Protein AF-A0A4Q6FU84-F1 (afdb_monomer_lite)

pLDDT: mean 84.98, std 12.77, range [41.72, 96.81]

Foldseek 3Di:
DDDQPPVNPDLLNVQQCVLCVLQVDDPGAPPVLSVLSVVLCVLLVHSVSLSVVCVVPRNVQSVVCNVVVHRRDRCVVCRVVSNVVSVVVVVVVVVVVVD

Secondary structure (DSSP, 8-state):
-----GGG--HHHHHHHHHHHHH-S-SS--HHHHHHHHHHHHHHSSHHHHHHHHHHHHHHHHHHHHHTTPPPPPGGGGHHHHHHHHHHHHHHHHHTTT-

Radius of gyration: 14.71 Å; chains: 1; bounding box: 34×20×50 Å

Sequence (99 aa):
MSFIPPEQLDGPNLIAQFIIEYRGRGHFLPYDDHLLLRRWLKDAGDADTLLLILSDLIPKFFATSTALGKHPPSLTRLDKKVCRILEVKRQSSVEMKIG

Structure (mmCIF, N/CA/C/O backbone):
data_AF-A0A4Q6FU84-F1
#
_entry.id   AF-A0A4Q6FU84-F1
#
loop_
_atom_site.group_PDB
_atom_site.id
_atom_site.type_symbol
_atom_site.label_atom_id
_atom_site.label_alt_id
_atom_site.label_comp_id
_atom_site.label_asym_id
_atom_site.label_entity_id
_atom_site.label_seq_id
_atom_site.pdbx_PDB_ins_code
_atom_site.Cartn_x
_atom_site.Cartn_y
_atom_site.Cartn_z
_atom_site.occupancy
_atom_site.B_iso_or_equiv
_atom_site.auth_seq_id
_atom_site.auth_comp_id
_atom_site.auth_asym_id
_atom_site.auth_atom_id
_atom_site.pdbx_PDB_model_num
ATOM 1 N N . MET A 1 1 ? -5.757 -4.780 -22.171 1.00 46.41 1 MET A N 1
ATOM 2 C CA . MET A 1 1 ? -6.534 -3.600 -21.728 1.00 46.41 1 MET A CA 1
ATOM 3 C C . MET A 1 1 ? -6.976 -3.885 -20.295 1.00 46.41 1 MET A C 1
ATOM 5 O O . MET A 1 1 ? -7.154 -5.055 -19.994 1.00 46.41 1 MET A O 1
ATOM 9 N N . SER A 1 2 ? -6.994 -2.933 -19.360 1.00 41.72 2 SER A N 1
ATOM 10 C CA . SER A 1 2 ? -7.844 -1.740 -19.443 1.00 41.72 2 SER A CA 1
ATOM 11 C C . SER A 1 2 ? -7.349 -0.589 -18.563 1.00 41.72 2 SER A C 1
ATOM 13 O O . SER A 1 2 ? -6.944 -0.798 -17.425 1.00 41.72 2 SER A O 1
ATOM 15 N N . PHE A 1 3 ? -7.443 0.621 -19.111 1.00 57.28 3 PHE A N 1
ATOM 16 C CA . PHE A 1 3 ? -7.610 1.868 -18.369 1.00 57.28 3 PHE A CA 1
ATOM 17 C C . PHE A 1 3 ? -8.842 1.713 -17.468 1.00 57.28 3 PHE A C 1
ATOM 19 O O . PHE A 1 3 ? -9.907 1.373 -17.985 1.00 57.28 3 PHE A O 1
ATOM 26 N N . ILE A 1 4 ? -8.690 1.870 -16.151 1.00 58.03 4 ILE A N 1
ATOM 27 C CA . ILE A 1 4 ? -9.832 1.883 -15.230 1.00 58.03 4 ILE A CA 1
ATOM 28 C C . ILE A 1 4 ? -10.484 3.262 -15.387 1.00 58.03 4 ILE A C 1
ATOM 30 O O . ILE A 1 4 ? -9.815 4.262 -15.113 1.00 58.03 4 ILE A O 1
ATOM 34 N N . PRO A 1 5 ? -11.733 3.350 -15.874 1.00 62.59 5 PRO A N 1
ATOM 35 C CA . PRO A 1 5 ? -12.437 4.620 -15.982 1.00 62.59 5 PRO A CA 1
ATOM 36 C C . PRO A 1 5 ? -12.499 5.309 -14.612 1.00 62.59 5 PRO A C 1
ATOM 38 O O . PRO A 1 5 ? -12.677 4.609 -13.610 1.00 62.59 5 PRO A O 1
ATOM 41 N N . PRO A 1 6 ? -12.384 6.646 -14.528 1.00 59.84 6 PRO A N 1
ATOM 42 C CA . PRO A 1 6 ? -12.464 7.371 -13.261 1.00 59.84 6 PRO A CA 1
ATOM 43 C C . PRO A 1 6 ? -13.705 7.032 -12.427 1.00 59.84 6 PRO A C 1
ATOM 45 O O . PRO A 1 6 ? -13.650 7.041 -11.203 1.00 59.84 6 PRO A O 1
ATOM 48 N N . GLU A 1 7 ? -14.810 6.676 -13.082 1.00 61.34 7 GLU A N 1
ATOM 49 C CA . GLU A 1 7 ? -16.060 6.276 -12.419 1.00 61.34 7 GLU A CA 1
ATOM 50 C C . GLU A 1 7 ? -16.000 4.881 -11.761 1.00 61.34 7 GLU A C 1
ATOM 52 O O . GLU A 1 7 ? -16.852 4.548 -10.941 1.00 61.34 7 GLU A O 1
ATOM 57 N N . GLN A 1 8 ? -15.006 4.061 -12.118 1.00 63.25 8 GLN A N 1
ATOM 58 C CA . GLN A 1 8 ? -14.772 2.701 -11.609 1.00 63.25 8 GLN A CA 1
ATOM 59 C C . GLN A 1 8 ? -13.574 2.620 -10.653 1.00 63.25 8 GLN A C 1
ATOM 61 O O . GLN A 1 8 ? -13.171 1.524 -10.241 1.00 63.25 8 GLN A O 1
ATOM 66 N N . LEU A 1 9 ? -13.002 3.773 -10.295 1.00 61.47 9 LEU A N 1
ATOM 67 C CA . LEU A 1 9 ? -12.004 3.910 -9.241 1.00 61.47 9 LEU A CA 1
ATOM 68 C C . LEU A 1 9 ? -12.672 3.692 -7.875 1.00 61.47 9 LEU A C 1
ATOM 70 O O . LEU A 1 9 ? -12.851 4.612 -7.083 1.00 61.47 9 LEU A O 1
ATOM 74 N N . ASP A 1 10 ? -13.063 2.445 -7.611 1.00 71.69 10 ASP A N 1
ATOM 75 C CA . ASP A 1 10 ? -13.332 1.988 -6.256 1.00 71.69 10 ASP A CA 1
ATOM 76 C C . ASP A 1 10 ? -12.024 1.991 -5.445 1.00 71.69 10 ASP A C 1
ATOM 78 O O . ASP A 1 10 ? -10.919 1.952 -5.996 1.00 71.69 10 ASP A O 1
ATOM 82 N N . GLY A 1 11 ? -12.136 2.080 -4.119 1.00 78.19 11 GLY A N 1
ATOM 83 C CA . GLY A 1 11 ? -10.979 2.119 -3.223 1.00 78.19 11 GLY A CA 1
ATOM 84 C C . GLY A 1 11 ? -9.902 1.053 -3.522 1.00 78.19 11 GLY A C 1
ATOM 85 O O . GLY A 1 11 ? -8.736 1.408 -3.696 1.00 78.19 11 GLY A O 1
ATOM 86 N N . PRO A 1 12 ? -10.248 -0.246 -3.626 1.00 81.69 12 PRO A N 1
ATOM 87 C CA . PRO A 1 12 ? -9.298 -1.293 -4.011 1.00 81.69 12 PRO A CA 1
ATOM 88 C C . PRO A 1 12 ? -8.578 -1.050 -5.351 1.00 81.69 12 PRO A C 1
ATOM 90 O O . PRO A 1 12 ? -7.362 -1.256 -5.438 1.00 81.69 12 PRO A O 1
ATOM 93 N N . ASN A 1 13 ? -9.303 -0.620 -6.385 1.00 83.94 13 ASN A N 1
ATOM 94 C CA . ASN A 1 13 ? -8.766 -0.356 -7.720 1.00 83.94 13 ASN A CA 1
ATOM 95 C C . ASN A 1 13 ? -7.836 0.861 -7.728 1.00 83.94 13 ASN A C 1
ATOM 97 O O . ASN A 1 13 ? -6.789 0.818 -8.377 1.00 83.94 13 ASN A O 1
ATOM 101 N N . LEU A 1 14 ? -8.161 1.902 -6.957 1.00 86.94 14 LEU A N 1
ATOM 102 C CA . LEU A 1 14 ? -7.289 3.060 -6.736 1.00 86.94 14 LEU A CA 1
ATOM 103 C C . LEU A 1 14 ? -5.948 2.651 -6.136 1.00 86.94 14 LEU A C 1
ATOM 105 O O . LEU A 1 14 ? -4.895 3.068 -6.613 1.00 86.94 14 LEU A O 1
ATOM 109 N N . ILE A 1 15 ? -5.972 1.795 -5.116 1.00 91.44 15 ILE A N 1
ATOM 110 C CA . ILE A 1 15 ? -4.746 1.330 -4.468 1.00 91.44 15 ILE A CA 1
ATOM 111 C C . ILE A 1 15 ? -3.915 0.472 -5.430 1.00 91.44 15 ILE A C 1
ATOM 113 O O . ILE A 1 15 ? -2.691 0.608 -5.489 1.00 91.44 15 ILE A O 1
ATOM 117 N N . ALA A 1 16 ? -4.560 -0.406 -6.200 1.00 90.06 16 ALA A N 1
ATOM 118 C CA . ALA A 1 16 ? -3.870 -1.219 -7.196 1.00 90.06 16 ALA A CA 1
ATOM 119 C C . ALA A 1 16 ? -3.195 -0.343 -8.265 1.00 90.06 16 ALA A C 1
ATOM 121 O O . ALA A 1 16 ? -2.012 -0.534 -8.557 1.00 90.06 16 ALA A O 1
ATOM 122 N N . GLN A 1 17 ? -3.920 0.648 -8.792 1.00 87.88 17 GLN A N 1
ATOM 123 C CA . GLN A 1 17 ? -3.408 1.607 -9.769 1.00 87.88 17 GLN A CA 1
ATOM 124 C C . GLN A 1 17 ? -2.232 2.412 -9.203 1.00 87.88 17 GLN A C 1
ATOM 126 O O . GLN A 1 17 ? -1.177 2.469 -9.832 1.00 87.88 17 GLN A O 1
ATOM 131 N N . PHE A 1 18 ? -2.368 2.931 -7.979 1.00 91.25 18 PHE A N 1
ATOM 132 C CA . PHE A 1 18 ? -1.300 3.631 -7.266 1.00 91.25 18 PHE A CA 1
ATOM 133 C C . PHE A 1 18 ? -0.015 2.791 -7.215 1.00 91.25 18 PHE A C 1
ATOM 135 O O . PHE A 1 18 ? 1.063 3.253 -7.577 1.00 91.25 18 PHE A O 1
ATOM 142 N N . ILE A 1 19 ? -0.101 1.514 -6.836 1.00 91.88 19 ILE A N 1
ATOM 143 C CA . ILE A 1 19 ? 1.085 0.649 -6.766 1.00 91.88 19 ILE A CA 1
ATOM 144 C C . ILE A 1 19 ? 1.698 0.410 -8.153 1.00 91.88 19 ILE A C 1
ATOM 146 O O . ILE A 1 19 ? 2.924 0.414 -8.282 1.00 91.88 19 ILE A O 1
ATOM 150 N N . ILE A 1 20 ? 0.872 0.186 -9.180 1.00 90.81 20 ILE A N 1
ATOM 151 C CA . ILE A 1 20 ? 1.334 -0.051 -10.557 1.00 90.81 20 ILE A CA 1
ATOM 152 C C . ILE A 1 20 ? 2.114 1.159 -11.084 1.00 90.81 20 ILE A C 1
ATOM 154 O O . ILE A 1 20 ? 3.187 0.977 -11.666 1.00 90.81 20 ILE A O 1
ATOM 158 N N . GLU A 1 21 ? 1.633 2.376 -10.827 1.00 89.06 21 GLU A N 1
ATOM 159 C CA . GLU A 1 21 ? 2.297 3.617 -11.240 1.00 89.06 21 GLU A CA 1
ATOM 160 C C . GLU A 1 21 ? 3.716 3.725 -10.670 1.00 89.06 21 GLU A C 1
ATOM 162 O O . GLU A 1 21 ? 4.673 3.944 -11.416 1.00 89.06 21 GLU A O 1
ATOM 167 N N . TYR A 1 22 ? 3.893 3.472 -9.369 1.00 89.56 22 TYR A N 1
ATOM 168 C CA . TYR A 1 22 ? 5.218 3.529 -8.736 1.00 89.56 22 TYR A CA 1
ATOM 169 C C . TYR A 1 22 ? 6.119 2.340 -9.072 1.00 89.56 22 TYR A C 1
ATOM 171 O O . TYR A 1 22 ? 7.346 2.469 -9.057 1.00 89.56 22 TYR A O 1
ATOM 179 N N . ARG A 1 23 ? 5.536 1.179 -9.384 1.00 88.12 23 ARG A N 1
ATOM 180 C CA . ARG A 1 23 ? 6.280 -0.014 -9.804 1.00 88.12 23 ARG A CA 1
ATOM 181 C C . ARG A 1 23 ? 7.053 0.235 -11.103 1.00 88.12 23 ARG A C 1
ATOM 183 O O . ARG A 1 23 ? 8.081 -0.409 -11.323 1.00 88.12 23 ARG A O 1
ATOM 190 N N . GLY A 1 24 ? 6.565 1.137 -11.962 1.00 78.94 24 GLY A N 1
ATOM 191 C CA . GLY A 1 24 ? 7.252 1.606 -13.172 1.00 78.94 24 GLY A CA 1
ATOM 192 C C . GLY A 1 24 ? 7.510 0.527 -14.233 1.00 78.94 24 GLY A C 1
ATOM 193 O O . GLY A 1 24 ? 8.224 0.772 -15.205 1.00 78.94 24 GLY A O 1
ATOM 194 N N . ARG A 1 25 ? 6.970 -0.687 -14.045 1.00 75.56 25 ARG A N 1
ATOM 195 C CA . ARG A 1 25 ? 7.097 -1.829 -14.957 1.00 75.56 25 ARG A CA 1
ATOM 196 C C . ARG A 1 25 ? 5.859 -2.710 -14.913 1.00 75.56 25 ARG A C 1
ATOM 198 O O . ARG A 1 25 ? 5.444 -3.149 -13.841 1.00 75.56 25 ARG A O 1
ATOM 205 N N . GLY A 1 26 ? 5.385 -3.067 -16.105 1.00 71.75 26 GLY A N 1
ATOM 206 C CA . GLY A 1 26 ? 4.166 -3.845 -16.296 1.00 71.75 26 GLY A CA 1
ATOM 207 C C . GLY A 1 26 ? 2.911 -2.987 -16.138 1.00 71.75 26 GLY A C 1
ATOM 208 O O . GLY A 1 26 ? 2.932 -1.945 -15.496 1.00 71.75 26 GLY A O 1
ATOM 209 N N . HIS A 1 27 ? 1.816 -3.439 -16.743 1.00 72.50 27 HIS A N 1
ATOM 210 C CA . HIS A 1 27 ? 0.501 -2.796 -16.626 1.00 72.50 27 HIS A CA 1
ATOM 211 C C . HIS A 1 27 ? -0.399 -3.489 -15.593 1.00 72.50 27 HIS A C 1
ATOM 213 O O . HIS A 1 27 ? -1.585 -3.192 -15.514 1.00 72.50 27 HIS A O 1
ATOM 219 N N . PHE A 1 28 ? 0.148 -4.450 -14.841 1.00 78.62 28 PHE A N 1
ATOM 220 C CA . PHE A 1 28 ? -0.613 -5.325 -13.956 1.00 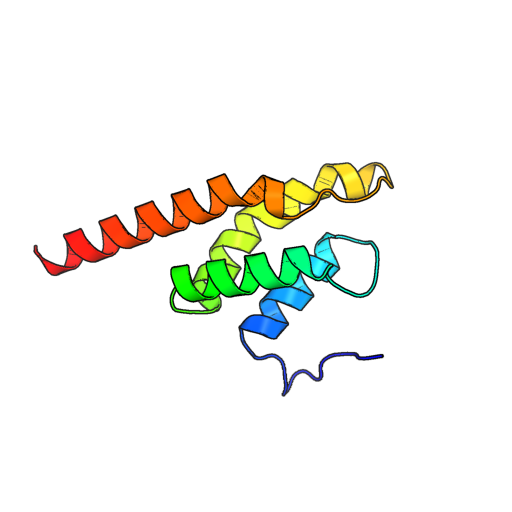78.62 28 PHE A CA 1
ATOM 221 C C . PHE A 1 28 ? 0.181 -5.661 -12.695 1.00 78.62 28 PHE A C 1
ATOM 223 O O . PHE A 1 28 ? 1.411 -5.783 -12.723 1.00 78.62 28 PHE A O 1
ATOM 230 N N . LEU A 1 29 ? -0.547 -5.861 -11.600 1.00 83.94 29 LEU A N 1
ATOM 231 C CA . LEU A 1 29 ? -0.023 -6.434 -10.369 1.00 83.94 29 LEU A CA 1
ATOM 232 C C . LEU A 1 29 ? 0.039 -7.970 -10.498 1.00 83.94 29 LEU A C 1
ATOM 234 O O . LEU A 1 29 ? -0.890 -8.589 -11.016 1.00 83.94 29 LEU A O 1
ATOM 238 N N . PRO A 1 30 ? 1.124 -8.617 -10.044 1.00 85.81 30 PRO A N 1
ATOM 239 C CA . PRO A 1 30 ? 1.174 -10.063 -9.880 1.00 85.81 30 PRO A CA 1
ATOM 240 C C . PRO A 1 30 ? 0.035 -10.570 -8.996 1.00 85.81 30 PRO A C 1
ATOM 242 O O . PRO A 1 30 ? -0.375 -9.899 -8.048 1.00 85.81 30 PRO A O 1
ATOM 245 N N . TYR A 1 31 ? -0.431 -11.789 -9.264 1.00 84.69 31 TYR A N 1
ATOM 246 C CA . TYR A 1 31 ? -1.530 -12.405 -8.517 1.00 84.69 31 TYR A CA 1
ATOM 247 C C . TYR A 1 31 ? -1.270 -12.458 -7.001 1.00 84.69 31 TYR A C 1
ATOM 249 O O . TYR A 1 31 ? -2.143 -12.101 -6.211 1.00 84.69 31 TYR A O 1
ATOM 257 N N . ASP A 1 32 ? -0.049 -12.801 -6.589 1.00 87.12 32 ASP A N 1
ATOM 258 C CA . ASP A 1 32 ? 0.323 -12.850 -5.169 1.00 87.12 32 ASP A CA 1
ATOM 259 C C . ASP A 1 32 ? 0.257 -11.469 -4.501 1.00 87.12 32 ASP A C 1
ATOM 261 O O . ASP A 1 32 ? -0.189 -11.339 -3.360 1.00 87.12 32 ASP A O 1
ATOM 265 N N . ASP A 1 33 ? 0.636 -10.418 -5.234 1.00 89.88 33 ASP A N 1
ATOM 266 C CA . ASP A 1 33 ? 0.551 -9.041 -4.752 1.00 89.88 33 ASP A CA 1
ATOM 267 C C . ASP A 1 33 ? -0.933 -8.607 -4.613 1.00 89.88 33 ASP A C 1
ATOM 269 O O . ASP A 1 33 ? -1.276 -7.885 -3.675 1.00 89.88 33 ASP A O 1
ATOM 273 N N . HIS A 1 34 ? -1.845 -9.104 -5.466 1.00 89.62 34 HIS A N 1
ATOM 274 C CA . HIS A 1 34 ? -3.294 -8.887 -5.314 1.00 89.62 34 HIS A CA 1
ATOM 275 C C . HIS A 1 34 ? -3.879 -9.568 -4.069 1.00 89.62 34 HIS A C 1
ATOM 277 O O . HIS A 1 34 ? -4.730 -8.983 -3.392 1.00 89.62 34 HIS A O 1
ATOM 283 N N . LEU A 1 35 ? -3.449 -10.794 -3.751 1.00 91.44 35 LEU A N 1
ATOM 284 C CA . LEU A 1 35 ? -3.888 -11.490 -2.534 1.00 91.44 35 LEU A CA 1
ATOM 285 C C . LEU A 1 35 ? -3.457 -10.730 -1.277 1.00 91.44 35 LEU A C 1
ATOM 287 O O . LEU A 1 35 ? -4.246 -10.564 -0.342 1.00 91.44 35 LEU A O 1
ATOM 291 N N . LEU A 1 36 ? -2.224 -10.222 -1.288 1.00 94.62 36 LEU A N 1
ATOM 292 C CA . LEU A 1 36 ? -1.669 -9.414 -0.211 1.00 94.62 36 LEU A CA 1
ATOM 293 C C . LEU A 1 36 ? -2.470 -8.122 -0.008 1.00 94.62 36 LEU A C 1
ATOM 295 O O . LEU A 1 36 ? -2.859 -7.806 1.117 1.00 94.62 36 LEU A O 1
ATOM 299 N 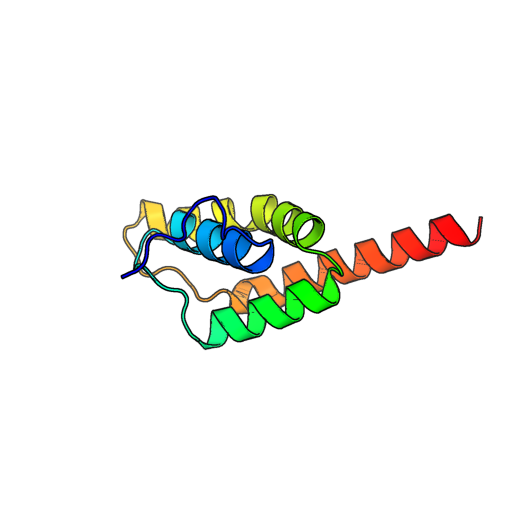N . LEU A 1 37 ? -2.792 -7.432 -1.107 1.00 93.62 37 LEU A N 1
ATOM 300 C CA . LEU A 1 37 ? -3.594 -6.212 -1.093 1.00 93.62 37 LEU A CA 1
ATOM 301 C C . LEU A 1 37 ? -4.966 -6.432 -0.448 1.00 93.62 37 LEU A C 1
ATOM 303 O O . LEU A 1 37 ? -5.373 -5.668 0.424 1.00 93.62 37 LEU A O 1
ATOM 307 N N . ARG A 1 38 ? -5.673 -7.498 -0.850 1.00 92.75 38 ARG A N 1
ATOM 308 C CA . ARG A 1 38 ? -7.000 -7.822 -0.303 1.00 92.75 38 ARG A CA 1
ATOM 309 C C . ARG A 1 38 ? -6.951 -8.044 1.203 1.00 92.75 38 ARG A C 1
ATOM 311 O O . ARG A 1 38 ? -7.851 -7.602 1.914 1.00 92.75 38 ARG A O 1
ATOM 318 N N . ARG A 1 39 ? -5.902 -8.711 1.694 1.00 95.50 39 ARG A N 1
ATOM 319 C CA . ARG A 1 39 ? -5.709 -8.909 3.132 1.00 95.50 39 ARG A CA 1
ATOM 320 C C . ARG A 1 39 ? -5.463 -7.584 3.848 1.00 95.50 39 ARG A C 1
ATOM 322 O O . ARG A 1 39 ? -6.163 -7.302 4.813 1.00 95.50 39 ARG A O 1
ATOM 329 N N . TRP A 1 40 ? -4.527 -6.765 3.368 1.00 96.31 40 TRP A N 1
ATOM 330 C CA . TRP A 1 40 ? -4.253 -5.465 3.987 1.00 96.31 40 TRP A CA 1
ATOM 331 C C . TRP A 1 40 ? -5.479 -4.559 4.003 1.00 96.31 40 TRP A C 1
ATOM 333 O O . TRP A 1 40 ? -5.703 -3.870 4.990 1.00 96.31 40 TRP A O 1
ATOM 343 N N . LEU A 1 41 ? -6.291 -4.585 2.945 1.00 94.50 41 LEU A N 1
ATOM 344 C CA . LEU A 1 41 ? -7.504 -3.779 2.869 1.00 94.50 41 LEU A CA 1
ATOM 345 C C . LEU A 1 41 ? -8.523 -4.217 3.925 1.00 94.50 41 LEU A C 1
ATOM 347 O O . LEU A 1 41 ? -9.093 -3.386 4.626 1.00 94.50 41 LEU A O 1
ATOM 351 N N . LYS A 1 42 ? -8.696 -5.532 4.092 1.00 93.75 42 LYS A N 1
ATOM 352 C CA . LYS A 1 42 ? -9.527 -6.090 5.162 1.00 93.75 42 LYS A CA 1
ATOM 353 C C . LYS A 1 42 ? -9.017 -5.680 6.549 1.00 93.75 42 LYS A C 1
ATOM 355 O O . LYS A 1 42 ? -9.822 -5.355 7.414 1.00 93.75 42 LYS A O 1
ATOM 360 N N . ASP A 1 43 ? -7.702 -5.692 6.755 1.00 94.69 43 ASP A N 1
ATOM 361 C CA . ASP A 1 43 ? -7.080 -5.333 8.035 1.00 94.69 43 ASP A CA 1
ATOM 362 C C . ASP A 1 43 ? -7.108 -3.825 8.328 1.00 94.69 43 ASP A C 1
ATOM 364 O O . ASP A 1 43 ? -7.104 -3.439 9.500 1.00 94.69 43 ASP A O 1
ATOM 368 N N . ALA A 1 44 ? -7.127 -2.994 7.284 1.00 93.69 44 ALA A N 1
ATOM 369 C CA . ALA A 1 44 ? -7.287 -1.545 7.363 1.00 93.69 44 ALA A CA 1
ATOM 370 C C . ALA A 1 44 ? -8.731 -1.126 7.650 1.00 93.69 44 ALA A C 1
ATOM 372 O O . ALA A 1 44 ? -8.942 -0.105 8.293 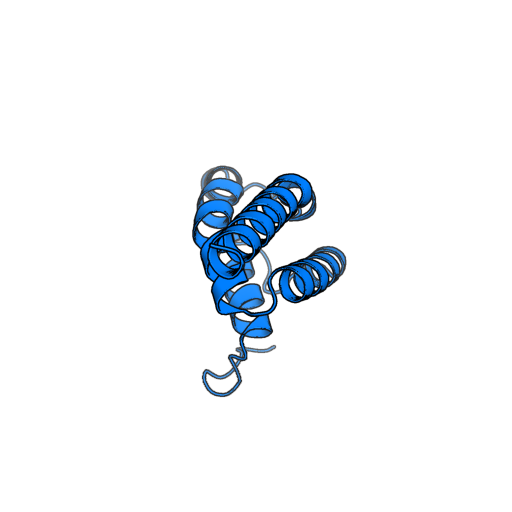1.00 93.69 44 ALA A O 1
ATOM 373 N N . GLY A 1 45 ? -9.710 -1.921 7.209 1.00 91.25 45 GLY A N 1
ATOM 374 C CA . GLY A 1 45 ? -11.140 -1.639 7.353 1.00 91.25 45 GLY A CA 1
ATOM 375 C C . GLY A 1 45 ? -11.707 -0.786 6.217 1.00 91.25 45 GLY A C 1
ATOM 376 O O . GLY A 1 45 ? -12.862 -0.973 5.842 1.00 91.25 45 GLY A O 1
ATOM 377 N N . ASP A 1 46 ? -10.887 0.077 5.621 1.00 91.19 46 ASP A N 1
ATOM 378 C CA . ASP A 1 46 ? -11.248 0.925 4.490 1.00 91.19 46 ASP A CA 1
ATOM 379 C C . ASP A 1 46 ? -10.042 1.200 3.569 1.00 91.19 46 ASP A C 1
ATOM 381 O O . ASP A 1 46 ? -8.881 0.940 3.910 1.00 91.19 46 ASP A O 1
ATOM 385 N N . ALA A 1 47 ? -10.333 1.696 2.366 1.00 91.31 47 ALA A N 1
ATOM 386 C CA . ALA A 1 47 ? -9.326 1.946 1.343 1.00 91.31 47 ALA A CA 1
ATOM 387 C C . ALA A 1 47 ? -8.477 3.191 1.613 1.00 91.31 47 ALA A C 1
ATOM 389 O O . ALA A 1 47 ? -7.283 3.165 1.318 1.00 91.31 47 ALA A O 1
ATOM 390 N N . ASP A 1 48 ? -9.047 4.239 2.205 1.00 90.81 48 ASP A N 1
ATOM 391 C CA . ASP A 1 48 ? -8.344 5.499 2.462 1.00 90.81 48 ASP A CA 1
ATOM 392 C C . ASP A 1 48 ? -7.223 5.287 3.484 1.00 90.81 48 ASP A C 1
ATOM 394 O O . ASP A 1 48 ? -6.085 5.717 3.284 1.00 90.81 48 ASP A O 1
ATOM 398 N N . THR A 1 49 ? -7.513 4.532 4.546 1.00 92.50 49 THR A N 1
ATOM 399 C CA . THR A 1 49 ? -6.546 4.123 5.564 1.00 92.50 49 THR A CA 1
ATOM 400 C C . THR A 1 49 ? -5.390 3.348 4.941 1.00 92.50 49 THR A C 1
ATOM 402 O O . THR A 1 49 ? -4.226 3.632 5.238 1.00 92.50 49 THR A O 1
ATOM 405 N N . LEU A 1 50 ? -5.680 2.371 4.076 1.00 95.31 50 LEU A N 1
ATOM 406 C CA . LEU A 1 50 ? -4.628 1.598 3.421 1.00 95.31 50 LEU A CA 1
ATOM 407 C C . LEU A 1 50 ? -3.824 2.461 2.441 1.00 95.31 50 LEU A C 1
ATOM 409 O O . LEU A 1 50 ? -2.595 2.377 2.426 1.00 95.31 50 LEU A O 1
ATOM 413 N N . LEU A 1 51 ? -4.490 3.305 1.655 1.00 94.12 51 LEU A N 1
ATOM 414 C CA . LEU A 1 51 ? -3.842 4.187 0.692 1.00 94.12 51 LEU A CA 1
ATOM 415 C C . LEU A 1 51 ? -2.877 5.154 1.387 1.00 94.12 51 LEU A C 1
ATOM 417 O O . LEU A 1 51 ? -1.740 5.282 0.941 1.00 94.12 51 LEU A O 1
ATOM 421 N N . LEU A 1 52 ? -3.279 5.744 2.516 1.00 94.12 52 LEU A N 1
ATOM 422 C CA . LEU A 1 52 ? -2.431 6.627 3.321 1.00 94.12 52 LEU A CA 1
ATOM 423 C C . LEU A 1 52 ? -1.170 5.913 3.833 1.00 94.12 52 LEU A C 1
ATOM 425 O O . LEU A 1 52 ? -0.067 6.454 3.799 1.00 94.12 52 LEU A O 1
ATOM 429 N N . ILE A 1 53 ? -1.307 4.666 4.288 1.00 95.44 53 ILE A N 1
ATOM 430 C CA . ILE A 1 53 ? -0.152 3.872 4.729 1.00 95.44 53 ILE A CA 1
ATOM 431 C C . ILE A 1 53 ? 0.776 3.587 3.545 1.00 95.44 53 ILE A C 1
ATOM 433 O O . ILE A 1 53 ? 1.999 3.686 3.658 1.00 95.44 53 ILE A O 1
ATOM 437 N N . LEU A 1 54 ? 0.212 3.217 2.397 1.00 96.12 54 LEU A N 1
ATOM 438 C CA . LEU A 1 54 ? 0.990 2.877 1.213 1.00 96.12 54 LEU A CA 1
ATOM 439 C C . LEU A 1 54 ? 1.649 4.104 0.575 1.00 96.12 54 LEU A C 1
ATOM 441 O O . LEU A 1 54 ? 2.765 3.958 0.071 1.00 96.12 54 LEU A O 1
ATOM 445 N N . SER A 1 55 ? 1.054 5.299 0.660 1.00 95.06 55 SER A N 1
ATOM 446 C CA . SER A 1 55 ? 1.656 6.536 0.147 1.00 95.06 55 SER A CA 1
ATOM 447 C C . SER A 1 55 ? 2.974 6.888 0.830 1.00 95.06 55 SER A C 1
ATOM 449 O O . SER A 1 55 ? 3.877 7.420 0.188 1.00 95.06 55 SER A O 1
ATOM 451 N N . ASP A 1 56 ? 3.145 6.495 2.092 1.00 95.06 56 ASP A N 1
ATOM 452 C CA . ASP A 1 56 ? 4.398 6.699 2.823 1.00 95.06 56 ASP A CA 1
ATOM 453 C C . ASP A 1 56 ? 5.480 5.659 2.491 1.00 95.06 56 ASP A C 1
ATOM 455 O O . ASP A 1 56 ? 6.683 5.910 2.657 1.00 95.06 56 ASP A O 1
ATOM 459 N N . LEU A 1 57 ? 5.066 4.463 2.062 1.00 95.69 57 LEU A N 1
ATOM 460 C CA . LEU A 1 57 ? 5.939 3.299 1.913 1.00 95.69 57 LEU A CA 1
ATOM 461 C C . LEU A 1 5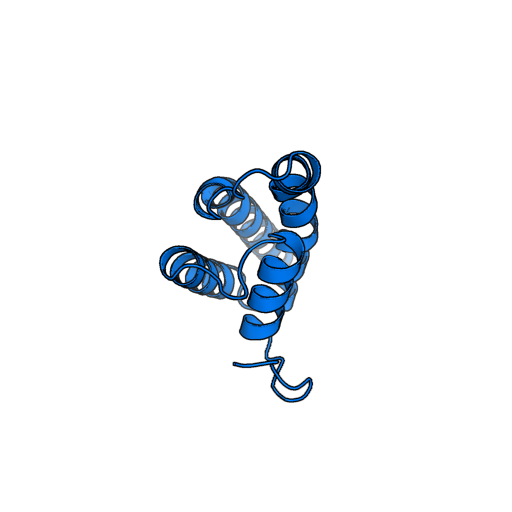7 ? 6.362 3.051 0.466 1.00 95.69 57 LEU A C 1
ATOM 463 O O . LEU A 1 57 ? 7.552 2.867 0.200 1.00 95.69 57 LEU A O 1
ATOM 467 N N . ILE A 1 58 ? 5.401 3.031 -0.454 1.00 95.06 58 ILE A N 1
ATOM 468 C CA . ILE A 1 58 ? 5.575 2.595 -1.842 1.00 95.06 58 ILE A CA 1
ATOM 469 C C . ILE A 1 58 ? 6.573 3.468 -2.618 1.00 95.06 58 ILE A C 1
ATOM 471 O O . ILE A 1 58 ? 7.478 2.886 -3.226 1.00 95.06 58 ILE A O 1
ATOM 475 N N . PRO A 1 59 ? 6.526 4.818 -2.555 1.00 93.06 59 PRO A N 1
ATOM 476 C CA . PRO A 1 59 ? 7.481 5.647 -3.290 1.00 93.06 59 PRO A CA 1
ATOM 477 C C . PRO A 1 59 ? 8.932 5.333 -2.916 1.00 93.06 59 PRO A C 1
ATOM 479 O O . PRO A 1 59 ? 9.787 5.153 -3.781 1.00 93.06 59 PRO A O 1
ATOM 482 N N . LYS A 1 60 ? 9.207 5.184 -1.614 1.00 93.19 60 LYS A N 1
ATOM 483 C CA . LYS A 1 60 ? 10.548 4.869 -1.096 1.00 93.19 60 LYS A CA 1
ATOM 484 C C . LYS A 1 60 ? 10.961 3.436 -1.424 1.00 93.19 60 LYS A C 1
ATOM 486 O O . LYS A 1 60 ? 12.133 3.180 -1.681 1.00 93.19 60 LYS A O 1
ATOM 491 N N . PHE A 1 61 ? 10.009 2.508 -1.409 1.00 94.50 61 PHE A N 1
ATOM 492 C CA . PHE A 1 61 ? 10.253 1.092 -1.660 1.00 94.50 61 PHE A CA 1
ATOM 493 C C . PHE A 1 61 ? 10.688 0.815 -3.105 1.00 94.50 61 PHE A C 1
ATOM 495 O O . PHE A 1 61 ? 11.596 0.011 -3.320 1.00 94.50 61 PHE A O 1
ATOM 502 N N . PHE A 1 62 ? 10.093 1.507 -4.083 1.00 92.62 62 PHE A N 1
ATOM 503 C CA . PHE A 1 62 ? 10.432 1.333 -5.499 1.00 92.62 62 PHE A CA 1
ATOM 504 C C . PHE A 1 62 ? 11.473 2.318 -6.037 1.00 92.62 62 PHE A C 1
ATOM 506 O O . PHE A 1 62 ? 12.051 2.041 -7.089 1.00 92.62 62 PHE A O 1
ATOM 513 N N . ALA A 1 63 ? 11.786 3.406 -5.321 1.00 90.06 63 ALA A N 1
ATOM 514 C CA . ALA A 1 63 ? 12.728 4.438 -5.770 1.00 90.06 63 ALA A CA 1
ATOM 515 C C . ALA A 1 63 ? 14.040 3.864 -6.336 1.00 90.06 63 ALA A C 1
ATOM 517 O O . ALA A 1 63 ? 14.466 4.239 -7.427 1.00 90.06 63 ALA A O 1
ATOM 518 N N . THR A 1 64 ? 14.659 2.907 -5.636 1.00 86.25 64 THR A N 1
ATOM 519 C CA . THR A 1 64 ? 15.928 2.301 -6.068 1.00 86.25 64 THR A CA 1
ATOM 520 C C . THR A 1 64 ? 15.786 1.463 -7.338 1.00 86.25 64 THR A C 1
ATOM 522 O O . THR A 1 64 ? 16.635 1.551 -8.222 1.00 86.25 64 THR A O 1
ATOM 525 N N . SER A 1 65 ? 14.735 0.643 -7.462 1.00 86.94 65 SER A N 1
ATOM 526 C CA . SER A 1 65 ? 14.516 -0.161 -8.673 1.00 86.94 65 SER A CA 1
ATOM 527 C C . SER A 1 65 ? 14.187 0.709 -9.881 1.00 86.94 65 SER A C 1
ATOM 529 O O . SER A 1 65 ? 14.695 0.438 -10.967 1.00 86.94 65 SER A O 1
ATOM 531 N N . THR A 1 66 ? 13.408 1.773 -9.675 1.00 85.69 66 THR A N 1
ATOM 532 C CA . THR A 1 66 ? 13.035 2.731 -10.718 1.00 85.69 66 THR A CA 1
ATOM 533 C C . THR A 1 66 ? 14.258 3.507 -11.202 1.00 85.69 66 THR A C 1
ATOM 535 O O . THR A 1 66 ? 14.507 3.554 -12.402 1.00 85.69 66 THR A O 1
ATOM 538 N N . ALA A 1 67 ? 15.085 4.020 -10.284 1.00 86.62 67 ALA A N 1
ATOM 539 C CA . ALA A 1 67 ? 16.303 4.756 -10.628 1.00 86.62 67 ALA A CA 1
ATOM 540 C C . ALA A 1 67 ? 17.354 3.893 -11.350 1.00 86.62 67 ALA A C 1
ATOM 542 O O . ALA A 1 67 ? 18.062 4.380 -12.225 1.00 86.62 67 ALA A O 1
ATOM 543 N N . LEU A 1 68 ? 17.462 2.608 -10.994 1.00 88.44 68 LEU A N 1
ATOM 544 C CA . LEU A 1 68 ? 18.454 1.691 -11.567 1.00 88.44 68 LEU A CA 1
ATOM 545 C C . LEU A 1 68 ? 17.937 0.887 -12.769 1.00 88.44 68 LEU A C 1
ATOM 547 O O . LEU A 1 68 ? 18.658 0.023 -13.267 1.00 88.44 68 LEU A O 1
ATOM 551 N N . GLY A 1 69 ? 16.684 1.090 -13.192 1.00 83.94 69 GLY A N 1
ATOM 552 C CA . GLY A 1 69 ? 16.062 0.285 -14.247 1.00 83.94 69 GLY A CA 1
ATOM 553 C C . GLY A 1 69 ? 16.053 -1.219 -13.936 1.00 83.94 69 GLY A C 1
ATOM 554 O O . GLY A 1 69 ? 16.155 -2.046 -14.844 1.00 83.94 69 GLY A O 1
ATOM 555 N N . LYS A 1 70 ? 15.969 -1.598 -12.656 1.00 86.06 70 LYS A N 1
ATOM 556 C CA . LYS A 1 70 ? 15.927 -3.000 -12.214 1.00 86.06 70 LYS A CA 1
ATOM 557 C C . LYS A 1 70 ? 14.488 -3.477 -12.060 1.00 86.06 70 LYS A C 1
ATOM 559 O O . LYS A 1 70 ? 13.553 -2.684 -11.990 1.00 86.06 70 LYS A O 1
ATOM 564 N N . HIS A 1 71 ? 14.307 -4.795 -11.988 1.00 85.38 71 HIS A N 1
ATOM 565 C CA . HIS A 1 71 ? 12.999 -5.353 -11.666 1.00 85.38 71 HIS A CA 1
ATOM 566 C C . HIS A 1 71 ? 12.571 -4.921 -10.254 1.00 85.38 71 HIS A C 1
ATOM 568 O O . HIS A 1 71 ? 13.355 -5.083 -9.312 1.00 85.38 71 HIS A O 1
ATOM 574 N N . PRO A 1 72 ? 11.355 -4.371 -10.099 1.00 88.19 72 PRO A N 1
ATOM 575 C CA . PRO A 1 72 ? 10.847 -3.967 -8.800 1.00 88.19 72 PRO A CA 1
ATOM 576 C C . PRO A 1 72 ? 10.632 -5.199 -7.907 1.00 88.19 72 PRO A C 1
ATOM 578 O O . PRO A 1 72 ? 10.202 -6.248 -8.400 1.00 88.19 72 PRO A O 1
ATOM 581 N N . PRO A 1 73 ? 10.934 -5.103 -6.602 1.00 89.38 73 PRO A N 1
ATOM 582 C CA . PRO A 1 73 ? 10.678 -6.182 -5.653 1.00 89.38 73 PRO A CA 1
ATOM 583 C C . PRO A 1 73 ? 9.175 -6.482 -5.497 1.00 89.38 73 PRO A C 1
ATOM 585 O O . PRO A 1 73 ? 8.330 -5.631 -5.752 1.00 89.38 73 PRO A O 1
ATOM 588 N N . SER A 1 74 ? 8.831 -7.686 -5.029 1.00 90.88 74 SER A N 1
ATOM 589 C CA . SER A 1 74 ? 7.444 -8.022 -4.654 1.00 90.88 74 SER A CA 1
ATOM 590 C C . SER A 1 74 ? 7.004 -7.266 -3.396 1.00 90.88 74 SER A C 1
ATOM 592 O O . SER A 1 74 ? 7.817 -7.011 -2.497 1.00 90.88 74 SER A O 1
ATOM 594 N N . LEU A 1 75 ? 5.700 -6.975 -3.305 1.00 93.69 75 LEU A N 1
ATOM 595 C CA . LEU A 1 75 ? 5.080 -6.337 -2.141 1.00 93.69 75 LEU A CA 1
ATOM 596 C C . LEU A 1 75 ? 5.182 -7.180 -0.868 1.00 93.69 75 LEU A C 1
ATOM 598 O O . LEU A 1 75 ? 5.107 -6.631 0.229 1.00 93.69 75 LEU A O 1
ATOM 602 N N . THR A 1 76 ? 5.429 -8.485 -0.989 1.00 93.00 76 THR A N 1
ATOM 603 C CA . THR A 1 76 ? 5.687 -9.382 0.151 1.00 93.00 76 THR A CA 1
ATOM 604 C C . THR A 1 76 ? 6.771 -8.847 1.092 1.00 93.00 76 THR A C 1
ATOM 606 O O . THR A 1 76 ? 6.698 -9.052 2.301 1.00 93.00 76 THR A O 1
ATOM 609 N N . ARG A 1 77 ? 7.748 -8.080 0.584 1.00 93.56 77 ARG A N 1
ATOM 610 C CA . ARG A 1 77 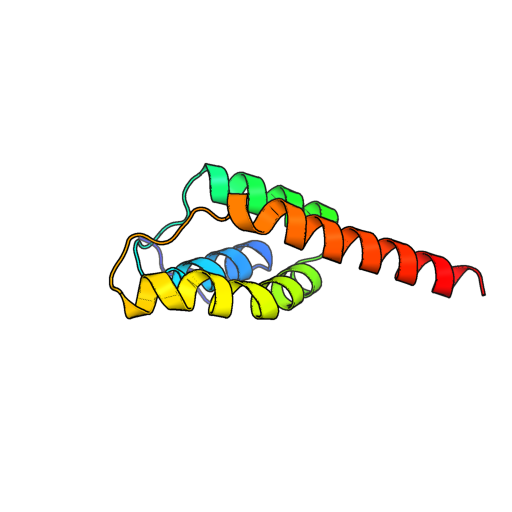? 8.789 -7.452 1.421 1.00 93.56 77 ARG A CA 1
ATOM 611 C C . ARG A 1 77 ? 8.286 -6.293 2.286 1.00 93.56 77 ARG A C 1
ATOM 613 O O . ARG A 1 77 ? 8.953 -5.940 3.256 1.00 93.56 77 ARG A O 1
ATOM 620 N N . LEU A 1 78 ? 7.146 -5.693 1.949 1.00 95.25 78 LEU A N 1
ATOM 621 C CA . LEU A 1 78 ? 6.505 -4.647 2.751 1.00 95.25 78 LEU A CA 1
ATOM 622 C C . LEU A 1 78 ? 5.561 -5.206 3.813 1.00 95.25 78 LEU A C 1
ATOM 624 O O . LEU A 1 78 ? 5.194 -4.481 4.734 1.00 95.25 78 LEU A O 1
ATOM 628 N N . ASP A 1 79 ? 5.219 -6.487 3.731 1.00 95.38 79 ASP A N 1
ATOM 629 C CA . ASP A 1 79 ? 4.140 -7.082 4.507 1.00 95.38 79 ASP A CA 1
ATOM 630 C C . ASP A 1 79 ? 4.258 -6.888 6.013 1.00 95.38 79 ASP A C 1
ATOM 632 O O . ASP A 1 79 ? 3.402 -6.266 6.641 1.00 95.38 79 ASP A O 1
ATOM 636 N N . LYS A 1 80 ? 5.393 -7.296 6.584 1.00 96.19 80 LYS A N 1
ATOM 637 C CA . LYS A 1 80 ? 5.655 -7.129 8.017 1.00 96.19 80 LYS A CA 1
ATOM 638 C C . LYS A 1 80 ? 5.520 -5.670 8.469 1.00 96.19 80 LYS A C 1
ATOM 640 O O . LYS A 1 80 ? 5.107 -5.410 9.597 1.00 96.19 80 LYS A O 1
ATOM 645 N N . LYS A 1 81 ? 5.887 -4.713 7.611 1.00 96.62 81 LYS A N 1
ATOM 646 C CA . LYS A 1 81 ? 5.831 -3.284 7.932 1.00 96.62 81 LYS A CA 1
ATOM 647 C C . LYS A 1 81 ? 4.399 -2.758 7.867 1.00 96.62 81 LYS A C 1
ATOM 649 O O . LYS A 1 81 ? 3.988 -2.066 8.792 1.00 96.62 81 LYS A O 1
ATOM 654 N N . VAL A 1 82 ? 3.654 -3.112 6.821 1.00 96.81 82 VAL A N 1
ATOM 655 C CA . VAL A 1 82 ? 2.245 -2.724 6.665 1.00 96.81 82 VAL A CA 1
ATOM 656 C C . VAL A 1 82 ? 1.408 -3.296 7.809 1.00 96.81 82 VAL A C 1
ATOM 658 O O . VAL A 1 82 ? 0.741 -2.533 8.503 1.00 96.81 82 VAL A O 1
ATOM 661 N N . CYS A 1 83 ? 1.518 -4.599 8.088 1.00 96.25 83 CYS A N 1
ATOM 662 C CA . CYS A 1 83 ? 0.787 -5.237 9.186 1.00 96.25 83 CYS A CA 1
ATOM 663 C C . CYS A 1 83 ? 1.094 -4.593 10.544 1.00 96.25 83 CYS A C 1
ATOM 665 O O . CYS A 1 83 ? 0.172 -4.336 11.312 1.00 96.25 83 CYS A O 1
ATOM 667 N N . ARG A 1 84 ? 2.361 -4.252 10.822 1.00 96.81 84 ARG A N 1
ATOM 668 C CA . ARG A 1 84 ? 2.734 -3.566 12.069 1.00 96.81 84 ARG A CA 1
ATOM 669 C C . ARG A 1 84 ? 2.076 -2.190 12.202 1.00 96.81 84 ARG A C 1
ATOM 671 O O . ARG 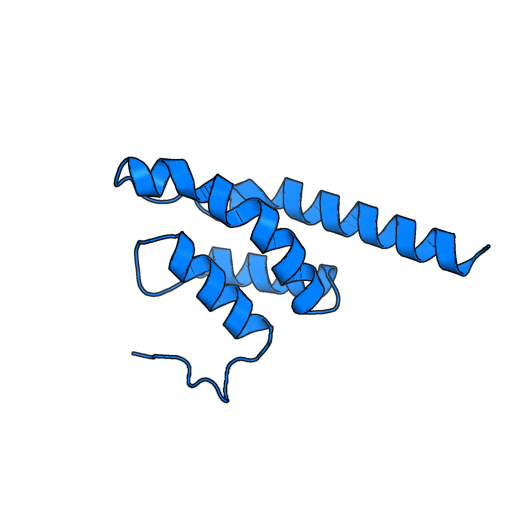A 1 84 ? 1.636 -1.833 13.288 1.00 96.81 84 ARG A O 1
ATOM 678 N N . ILE A 1 85 ? 2.020 -1.406 11.125 1.00 96.12 85 ILE A N 1
ATOM 679 C CA . ILE A 1 85 ? 1.379 -0.079 11.144 1.00 96.12 85 ILE A CA 1
ATOM 680 C C . ILE A 1 85 ? -0.127 -0.218 11.398 1.00 96.12 85 ILE A C 1
ATOM 682 O O . ILE A 1 85 ? -0.687 0.521 12.209 1.00 96.12 85 ILE A O 1
ATOM 686 N N . LEU A 1 86 ? -0.767 -1.189 10.742 1.00 94.75 86 LEU A N 1
ATOM 687 C CA . LEU A 1 86 ? -2.190 -1.485 10.912 1.00 94.75 86 LEU A CA 1
ATOM 688 C C . LEU A 1 86 ? -2.523 -1.950 12.335 1.00 94.75 86 LEU A C 1
ATOM 690 O O . LEU A 1 86 ? -3.536 -1.536 12.897 1.00 94.75 86 LEU A O 1
ATOM 694 N N . GLU A 1 87 ? -1.667 -2.774 12.938 1.00 93.88 87 GLU A N 1
ATOM 695 C CA . GLU A 1 87 ? -1.818 -3.232 14.320 1.00 93.88 87 GLU A CA 1
ATOM 696 C C . GLU A 1 87 ? -1.745 -2.069 15.318 1.00 93.88 87 GLU A C 1
ATOM 698 O O . GLU A 1 87 ? -2.647 -1.908 16.140 1.00 93.88 87 GLU A O 1
ATOM 703 N N . VAL A 1 88 ? -0.727 -1.210 15.201 1.00 92.88 88 VAL A N 1
ATOM 704 C CA . VAL A 1 88 ? -0.565 -0.038 16.078 1.00 92.88 88 VAL A CA 1
ATOM 705 C C . VAL A 1 88 ? -1.767 0.903 15.966 1.00 92.88 88 VAL A C 1
ATOM 707 O O . VAL A 1 88 ? -2.335 1.299 16.981 1.00 92.88 88 VAL A O 1
ATOM 710 N N . LYS A 1 89 ? -2.226 1.209 14.743 1.00 88.75 89 LYS A N 1
ATOM 711 C CA . LYS A 1 89 ? -3.423 2.045 14.527 1.00 88.75 89 LYS A CA 1
ATOM 712 C C . LYS A 1 89 ? -4.670 1.466 15.193 1.00 88.75 89 LYS A C 1
ATOM 714 O O . LYS A 1 89 ? -5.484 2.215 15.739 1.00 88.75 89 LYS A O 1
ATOM 719 N N . ARG A 1 90 ? -4.826 0.142 15.145 1.00 87.38 90 ARG A N 1
ATOM 720 C CA . ARG A 1 90 ? -5.949 -0.561 15.769 1.00 87.38 90 ARG A CA 1
ATOM 721 C C . ARG A 1 90 ? -5.914 -0.416 17.287 1.00 87.38 90 ARG A C 1
ATOM 723 O O . ARG A 1 90 ? -6.949 -0.120 17.869 1.00 87.38 90 ARG A O 1
ATOM 730 N N . GLN A 1 91 ? -4.743 -0.560 17.906 1.00 84.00 91 GLN A N 1
ATOM 731 C CA . GLN A 1 91 ? -4.560 -0.396 19.353 1.00 84.00 91 GLN A CA 1
ATOM 732 C C . GLN A 1 91 ? -4.860 1.043 19.807 1.00 84.00 91 GLN A C 1
ATOM 734 O O . GLN A 1 91 ? -5.672 1.234 20.708 1.00 84.00 91 GLN A O 1
ATOM 739 N N . SER A 1 92 ? -4.334 2.059 19.113 1.00 79.56 92 SER A N 1
ATOM 740 C CA . SER A 1 92 ? -4.609 3.470 19.446 1.00 79.56 92 SER A CA 1
ATOM 741 C C . SER A 1 92 ? -6.088 3.850 19.300 1.00 79.56 92 SER A C 1
ATOM 743 O O . SER A 1 92 ? -6.617 4.640 20.079 1.00 79.56 92 SER A O 1
ATOM 745 N N . SER A 1 93 ? -6.785 3.261 18.324 1.00 74.69 93 SER A N 1
ATOM 746 C CA . SER A 1 93 ? -8.225 3.489 18.123 1.00 74.69 93 SER A CA 1
ATOM 747 C C . SER A 1 93 ? -9.094 2.823 19.197 1.00 74.69 93 SER A C 1
ATOM 749 O O . SER A 1 93 ? -10.247 3.215 19.377 1.00 74.69 93 SER A O 1
ATOM 751 N N . VAL A 1 94 ? -8.572 1.799 19.880 1.00 72.19 94 VAL A N 1
ATOM 752 C CA . VAL A 1 94 ? -9.240 1.129 21.002 1.00 72.19 94 VAL A CA 1
ATOM 753 C C . VAL A 1 94 ? -9.056 1.943 22.281 1.00 72.19 94 VAL A C 1
ATOM 755 O O . VAL A 1 94 ? -10.045 2.206 22.954 1.00 72.19 94 VAL A O 1
ATOM 758 N N . GLU A 1 95 ? -7.847 2.422 22.581 1.00 63.66 95 GLU A N 1
ATOM 759 C CA . GLU A 1 95 ? -7.573 3.230 23.783 1.00 63.66 95 GLU A CA 1
ATOM 760 C C . GLU A 1 95 ? -8.402 4.526 23.831 1.00 63.66 95 GLU A C 1
ATOM 762 O O . GLU A 1 95 ? -8.960 4.861 24.873 1.00 63.66 95 GLU A O 1
ATOM 767 N N . MET A 1 96 ? -8.590 5.203 22.692 1.00 60.88 96 MET A N 1
ATOM 768 C CA . MET A 1 96 ? -9.422 6.414 22.596 1.00 60.88 96 MET A CA 1
ATOM 769 C C . MET A 1 96 ? -10.927 6.190 22.817 1.00 60.88 96 MET A C 1
ATOM 771 O O . MET A 1 96 ? -11.659 7.159 22.979 1.00 60.88 96 MET A O 1
ATOM 775 N N . LYS A 1 97 ? -11.417 4.945 22.768 1.00 60.00 97 LYS A N 1
ATOM 776 C CA . LYS A 1 97 ? -12.843 4.632 22.977 1.00 60.00 97 LYS A CA 1
ATOM 777 C C . LYS A 1 97 ? -13.180 4.281 24.427 1.00 60.00 97 LYS A C 1
ATOM 779 O O . LYS A 1 97 ? -14.357 4.115 24.734 1.00 60.00 97 LYS A O 1
ATOM 784 N N . ILE A 1 98 ? -12.170 4.100 25.279 1.00 62.88 98 ILE A N 1
ATOM 785 C CA . ILE A 1 98 ? -12.323 3.609 26.658 1.00 62.88 98 ILE A CA 1
ATOM 786 C C . ILE A 1 98 ? -11.962 4.705 27.686 1.00 62.88 98 ILE A C 1
ATOM 788 O O . ILE A 1 98 ? -12.216 4.523 28.875 1.00 62.88 98 ILE A O 1
ATOM 792 N N . GLY A 1 99 ? -11.392 5.832 27.243 1.00 49.75 99 GLY A N 1
ATOM 793 C CA . GLY A 1 99 ? -11.160 7.039 28.050 1.00 49.75 99 GLY A CA 1
ATOM 794 C C . GLY A 1 99 ? -12.233 8.091 27.823 1.00 49.75 99 GLY A C 1
ATOM 795 O O . GLY A 1 99 ? -12.551 8.798 28.802 1.00 49.75 99 GLY A O 1
#